Protein AF-A0A7V0PJA1-F1 (afdb_monomer_lite)

pLDDT: mean 74.34, std 15.91, range [35.59, 94.75]

Structure (mmCIF, N/CA/C/O backbone):
data_AF-A0A7V0PJA1-F1
#
_entry.id   AF-A0A7V0PJA1-F1
#
loop_
_atom_site.group_PDB
_atom_site.id
_atom_site.type_symbol
_atom_site.label_atom_id
_atom_site.label_alt_id
_atom_site.label_comp_id
_atom_site.label_asym_id
_atom_site.label_entity_id
_atom_site.label_seq_id
_atom_site.pdbx_PDB_ins_code
_atom_site.Cartn_x
_atom_site.Cartn_y
_atom_site.Cartn_z
_atom_site.occupancy
_atom_site.B_iso_or_equiv
_atom_site.auth_seq_id
_atom_site.auth_comp_id
_atom_site.auth_asym_id
_atom_site.auth_atom_id
_atom_site.pdbx_PDB_model_num
ATOM 1 N N . MET A 1 1 ? -6.563 -6.495 36.127 1.00 38.81 1 MET A N 1
ATOM 2 C CA . MET A 1 1 ? -6.729 -6.443 34.660 1.00 38.81 1 MET A CA 1
ATOM 3 C C . MET A 1 1 ? -5.418 -5.940 34.083 1.00 38.81 1 MET A C 1
ATOM 5 O O . MET A 1 1 ? -5.000 -4.868 34.495 1.00 38.81 1 MET A O 1
ATOM 9 N N . ARG A 1 2 ? -4.712 -6.745 33.277 1.00 35.59 2 ARG A N 1
ATOM 10 C CA . ARG A 1 2 ? -3.421 -6.382 32.663 1.00 35.59 2 ARG A CA 1
ATOM 11 C C . ARG A 1 2 ? -3.642 -6.077 31.177 1.00 35.59 2 ARG A C 1
ATOM 13 O O . ARG A 1 2 ? -4.212 -6.910 30.488 1.00 35.59 2 ARG A O 1
ATOM 20 N N . GLU A 1 3 ? -3.238 -4.863 30.809 1.00 42.50 3 GLU A N 1
ATOM 21 C CA . GLU A 1 3 ? -2.824 -4.293 29.511 1.00 42.50 3 GLU A CA 1
ATOM 22 C C . GLU A 1 3 ? -3.496 -4.726 28.188 1.00 42.50 3 GLU A C 1
ATOM 24 O O . GLU A 1 3 ? -3.282 -5.843 27.723 1.00 42.50 3 GLU A O 1
ATOM 29 N N . PRO A 1 4 ? -4.141 -3.781 27.467 1.00 45.22 4 PRO A N 1
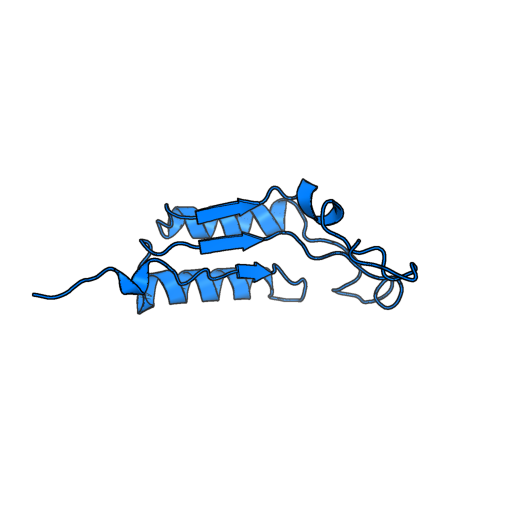ATOM 30 C CA . PRO A 1 4 ? -4.368 -3.866 26.023 1.00 45.22 4 PRO A CA 1
ATOM 31 C C . PRO A 1 4 ? -3.216 -3.251 25.186 1.00 45.22 4 PRO A C 1
ATOM 33 O O . PRO A 1 4 ? -3.417 -2.889 24.030 1.00 45.22 4 PRO A O 1
ATOM 36 N N . GLU A 1 5 ? -2.000 -3.110 25.730 1.00 43.09 5 GLU A N 1
ATOM 37 C CA . GLU A 1 5 ? -0.906 -2.371 25.065 1.00 43.09 5 GLU A CA 1
ATOM 38 C C . GLU A 1 5 ? -0.194 -3.138 23.933 1.00 43.09 5 GLU A C 1
ATOM 40 O O . GLU A 1 5 ? 0.514 -2.539 23.126 1.00 43.09 5 GLU A O 1
ATOM 45 N N . LEU A 1 6 ? -0.412 -4.449 23.800 1.00 40.72 6 LEU A N 1
ATOM 46 C CA . LEU A 1 6 ? 0.307 -5.279 22.821 1.00 40.72 6 LEU A CA 1
ATOM 47 C C . LEU A 1 6 ? -0.226 -5.194 21.379 1.00 40.72 6 LEU A C 1
ATOM 49 O O . LEU A 1 6 ? 0.460 -5.627 20.457 1.00 40.72 6 LEU A O 1
ATOM 53 N N . LEU A 1 7 ? -1.403 -4.603 21.147 1.00 43.19 7 LEU A N 1
ATOM 54 C CA . LEU A 1 7 ? -1.944 -4.398 19.790 1.00 43.19 7 LEU A CA 1
ATOM 55 C C . LEU A 1 7 ? -1.460 -3.090 19.131 1.00 43.19 7 LEU A C 1
ATOM 57 O O . LEU A 1 7 ? -1.710 -2.871 17.949 1.00 43.19 7 LEU A O 1
ATOM 61 N N . ARG A 1 8 ? -0.725 -2.237 19.863 1.00 41.16 8 ARG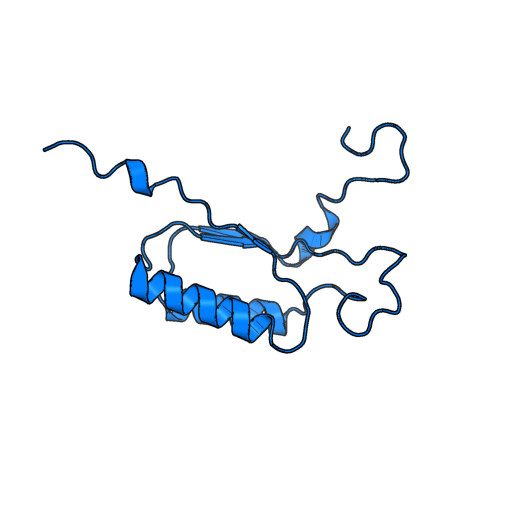 A N 1
ATOM 62 C CA . ARG A 1 8 ? -0.256 -0.913 19.402 1.00 41.16 8 ARG A CA 1
ATOM 63 C C . ARG A 1 8 ? 0.912 -0.932 18.410 1.00 41.16 8 ARG A C 1
ATOM 65 O O . ARG A 1 8 ? 1.270 0.122 17.898 1.00 41.16 8 ARG A O 1
ATOM 72 N N . PHE A 1 9 ? 1.503 -2.093 18.138 1.00 36.22 9 PHE A N 1
ATOM 73 C CA . PHE A 1 9 ? 2.760 -2.200 17.385 1.00 36.22 9 PHE A CA 1
ATOM 74 C C . PHE A 1 9 ? 2.692 -3.093 16.147 1.00 36.22 9 PHE A C 1
ATOM 76 O O . PHE A 1 9 ? 3.736 -3.442 15.597 1.00 36.22 9 PHE A O 1
ATOM 83 N N . ILE A 1 10 ? 1.500 -3.459 15.666 1.00 37.09 10 ILE A N 1
ATOM 84 C CA . ILE A 1 10 ? 1.424 -4.154 14.379 1.00 37.09 10 ILE A CA 1
ATOM 85 C C . ILE A 1 10 ? 1.373 -3.120 13.258 1.00 37.09 10 ILE A C 1
ATOM 87 O O . ILE A 1 10 ? 0.308 -2.714 12.804 1.00 37.09 10 ILE A O 1
ATOM 91 N N . GLN A 1 11 ? 2.555 -2.681 12.825 1.00 40.75 11 GLN A N 1
ATOM 92 C CA . GLN A 1 11 ? 2.708 -1.927 11.590 1.00 40.75 11 GLN A CA 1
ATOM 93 C C . GLN A 1 11 ? 2.479 -2.879 10.413 1.00 40.75 11 GLN A C 1
ATOM 95 O O . GLN A 1 11 ? 3.371 -3.629 10.015 1.00 40.75 11 GLN A O 1
ATOM 100 N N . TYR A 1 12 ? 1.277 -2.854 9.843 1.00 48.12 12 TYR A N 1
ATOM 101 C CA . TYR A 1 12 ? 1.044 -3.476 8.546 1.00 48.12 12 TYR A CA 1
ATOM 102 C C . TYR A 1 12 ? 1.513 -2.5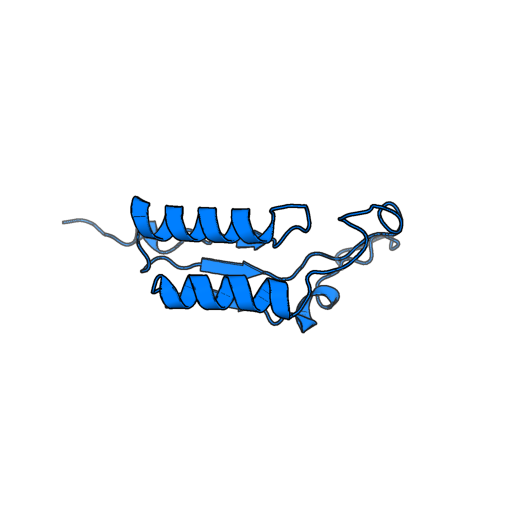13 7.456 1.00 48.12 12 TYR A C 1
ATOM 104 O O . TYR A 1 12 ? 0.844 -1.526 7.147 1.00 48.12 12 TYR A O 1
ATOM 112 N N . SER A 1 13 ? 2.696 -2.790 6.912 1.00 48.97 13 SER A N 1
ATOM 113 C CA . SER A 1 13 ? 3.247 -2.088 5.755 1.00 48.97 13 SER A CA 1
ATOM 114 C C . SER A 1 13 ? 2.766 -2.777 4.486 1.00 48.97 13 SER A C 1
ATOM 116 O O . SER A 1 13 ? 3.205 -3.884 4.170 1.00 48.97 13 SER A O 1
ATOM 118 N N . PHE A 1 14 ? 1.869 -2.131 3.746 1.00 57.06 14 PHE A N 1
ATOM 119 C CA . PHE A 1 14 ? 1.481 -2.603 2.421 1.00 57.06 14 PHE A CA 1
ATOM 120 C C . PHE A 1 14 ? 2.334 -1.909 1.375 1.00 57.06 14 PHE A C 1
ATOM 122 O O . PHE A 1 14 ? 2.235 -0.700 1.179 1.00 57.06 14 PHE A O 1
ATOM 129 N N . VAL A 1 15 ? 3.162 -2.690 0.684 1.00 52.34 15 VAL A N 1
ATOM 130 C CA . VAL A 1 15 ? 3.757 -2.252 -0.575 1.00 52.34 15 VAL A CA 1
ATOM 131 C C . VAL A 1 15 ? 2.676 -2.400 -1.634 1.00 52.34 15 VAL A C 1
ATOM 133 O O . VAL A 1 15 ? 2.227 -3.512 -1.916 1.00 52.34 15 VAL A O 1
ATOM 136 N N . LEU A 1 16 ? 2.249 -1.283 -2.216 1.00 55.78 16 LEU A N 1
ATOM 137 C CA . LEU A 1 16 ? 1.377 -1.298 -3.385 1.00 55.78 16 LEU A CA 1
ATOM 138 C C . LEU A 1 16 ? 2.160 -1.871 -4.572 1.00 55.78 16 LEU A C 1
ATOM 140 O O . LEU A 1 16 ? 2.882 -1.166 -5.278 1.00 55.78 16 LEU A O 1
ATOM 144 N N . LEU A 1 17 ? 2.064 -3.185 -4.752 1.00 51.16 17 LEU A N 1
ATOM 145 C CA . LEU A 1 17 ? 2.600 -3.875 -5.916 1.00 51.16 17 LEU A CA 1
ATOM 146 C C . LEU A 1 17 ? 1.664 -3.639 -7.109 1.00 51.16 17 LEU A C 1
ATOM 148 O O . LEU A 1 17 ? 0.455 -3.529 -6.943 1.00 51.16 17 LEU A O 1
ATOM 152 N N . ARG A 1 18 ? 2.211 -3.549 -8.327 1.00 59.44 18 ARG A N 1
ATOM 153 C CA . ARG A 1 18 ? 1.418 -3.543 -9.569 1.00 59.44 18 ARG A CA 1
ATOM 154 C C . ARG A 1 18 ? 1.201 -4.967 -10.079 1.00 59.44 18 ARG A C 1
ATOM 156 O O . ARG A 1 18 ? 2.072 -5.823 -9.964 1.00 59.44 18 ARG A O 1
ATOM 163 N N . GLY A 1 19 ? 0.048 -5.181 -10.703 1.00 57.84 19 GLY A N 1
ATOM 164 C CA . GLY A 1 19 ? -0.404 -6.437 -11.301 1.00 57.84 19 GLY A CA 1
ATOM 165 C C . GLY A 1 19 ? -1.901 -6.347 -11.591 1.00 57.84 19 GLY A C 1
ATOM 166 O O . GLY A 1 19 ? -2.575 -5.499 -11.001 1.00 57.84 19 GLY A O 1
ATOM 167 N N . ASP A 1 20 ? -2.428 -7.179 -12.490 1.00 59.41 20 ASP A N 1
ATOM 168 C CA . ASP A 1 20 ? -3.882 -7.279 -12.653 1.00 59.41 20 ASP A CA 1
ATOM 169 C C . ASP A 1 20 ? -4.501 -7.669 -11.303 1.00 59.41 20 ASP A C 1
ATOM 171 O O . ASP A 1 20 ? -4.102 -8.658 -10.688 1.00 59.41 20 ASP A O 1
ATOM 175 N N . GLY A 1 21 ? -5.425 -6.845 -10.806 1.00 72.75 21 GLY A N 1
ATOM 176 C CA . GLY A 1 21 ? -6.075 -7.055 -9.513 1.00 72.75 21 GLY A CA 1
ATOM 177 C C . GLY A 1 21 ? -5.279 -6.599 -8.288 1.00 72.75 21 GLY A C 1
ATOM 178 O O . GLY A 1 21 ? -5.683 -6.911 -7.172 1.00 72.75 21 GLY A O 1
ATOM 179 N N . ALA A 1 22 ? -4.154 -5.891 -8.432 1.00 79.00 22 ALA A N 1
ATOM 180 C CA . ALA A 1 22 ? -3.354 -5.508 -7.267 1.00 79.00 22 ALA A CA 1
ATOM 181 C C . ALA A 1 22 ? -4.019 -4.429 -6.392 1.00 79.00 22 ALA A C 1
ATOM 183 O O . ALA A 1 22 ? -3.990 -4.543 -5.168 1.00 79.00 22 ALA A O 1
ATOM 184 N N . VAL A 1 23 ? -4.690 -3.441 -7.000 1.00 83.50 23 VAL A N 1
ATOM 185 C CA . VAL A 1 23 ? -5.514 -2.460 -6.266 1.00 83.50 23 VAL A CA 1
ATOM 186 C C . VAL A 1 23 ? -6.657 -3.174 -5.548 1.00 83.50 23 VAL A C 1
ATOM 188 O O . VAL A 1 23 ? -6.913 -2.940 -4.370 1.00 83.50 23 VAL A O 1
ATOM 191 N N . GLU A 1 24 ? -7.315 -4.094 -6.244 1.00 87.81 24 GLU A N 1
ATOM 192 C CA . GLU A 1 24 ? -8.419 -4.893 -5.728 1.00 87.81 24 GLU A CA 1
ATOM 193 C C . GLU A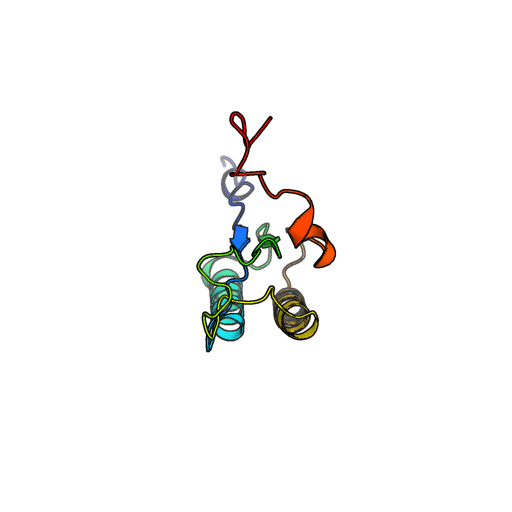 1 24 ? -7.964 -5.797 -4.575 1.00 87.81 24 GLU A C 1
ATOM 195 O O . GLU A 1 24 ? -8.689 -5.947 -3.594 1.00 87.81 24 GLU A O 1
ATOM 200 N N . ASN A 1 25 ? -6.747 -6.339 -4.643 1.00 86.75 25 ASN A N 1
ATOM 201 C CA . ASN A 1 25 ? -6.135 -7.106 -3.565 1.00 86.75 25 ASN A CA 1
ATOM 202 C C . ASN A 1 25 ? -5.847 -6.217 -2.347 1.00 86.75 25 ASN A C 1
ATOM 204 O O . ASN A 1 25 ? -6.254 -6.555 -1.239 1.00 86.75 25 ASN A O 1
ATOM 208 N N . SER A 1 26 ? -5.240 -5.039 -2.532 1.00 86.56 26 SER A N 1
ATOM 209 C CA . SER A 1 26 ? -5.030 -4.083 -1.434 1.00 86.56 26 SER A CA 1
ATOM 210 C C . SER A 1 26 ? -6.345 -3.693 -0.754 1.00 86.56 26 SER A C 1
ATOM 212 O O . SER A 1 26 ? -6.440 -3.730 0.472 1.00 86.56 26 SER A O 1
ATOM 214 N N . ILE A 1 27 ? -7.390 -3.416 -1.537 1.00 90.12 27 ILE A N 1
ATOM 215 C CA . ILE A 1 27 ? -8.746 -3.159 -1.034 1.00 90.12 27 ILE A CA 1
ATOM 216 C C . ILE A 1 27 ? -9.293 -4.370 -0.266 1.00 90.12 27 ILE A C 1
ATOM 218 O O . ILE A 1 27 ? -9.855 -4.215 0.819 1.00 90.12 27 ILE A O 1
ATOM 222 N N . ALA A 1 28 ? -9.129 -5.587 -0.789 1.00 91.44 28 ALA A N 1
ATOM 223 C CA . ALA A 1 28 ? -9.583 -6.806 -0.125 1.00 91.44 28 ALA A CA 1
ATOM 224 C C . ALA A 1 28 ? -8.874 -7.031 1.219 1.00 91.44 28 ALA A C 1
ATOM 226 O O . ALA A 1 28 ? -9.513 -7.445 2.193 1.00 91.44 28 ALA A O 1
ATOM 227 N N . VAL A 1 29 ? -7.582 -6.709 1.301 1.00 90.06 29 VAL A N 1
ATOM 228 C CA . VAL A 1 29 ? -6.838 -6.766 2.558 1.00 90.06 29 VAL A CA 1
ATOM 229 C C . VAL A 1 29 ? -7.343 -5.714 3.540 1.00 90.06 29 VAL A C 1
ATOM 231 O O . VAL A 1 29 ? -7.652 -6.078 4.671 1.00 90.06 29 VAL A O 1
ATOM 234 N N . LEU A 1 30 ? -7.529 -4.456 3.124 1.00 89.69 30 LEU A N 1
ATOM 235 C CA . LEU A 1 30 ? -8.105 -3.413 3.985 1.00 89.69 30 LEU A CA 1
ATOM 236 C C . LEU A 1 30 ? -9.474 -3.825 4.540 1.00 89.69 30 LEU A C 1
ATOM 238 O O . LEU A 1 30 ? -9.723 -3.704 5.738 1.00 89.69 30 LEU A O 1
ATOM 242 N N . ARG A 1 31 ? -10.342 -4.391 3.694 1.00 93.56 31 ARG A N 1
ATOM 243 C CA . ARG A 1 31 ? -11.649 -4.924 4.116 1.00 93.56 31 ARG A CA 1
ATOM 244 C C . ARG A 1 31 ? -11.516 -6.055 5.125 1.00 93.56 31 ARG A C 1
ATOM 246 O O . ARG A 1 31 ? -12.310 -6.133 6.057 1.00 93.56 31 ARG A O 1
ATOM 253 N N . THR A 1 32 ? -10.540 -6.937 4.934 1.00 91.88 32 THR A N 1
ATOM 254 C CA . THR A 1 32 ? -10.280 -8.048 5.856 1.00 91.88 32 THR A CA 1
ATOM 255 C C . THR A 1 32 ? -9.765 -7.527 7.193 1.00 91.88 32 THR A C 1
ATOM 257 O O . THR A 1 32 ? -10.276 -7.937 8.226 1.00 91.88 32 THR A O 1
ATOM 260 N N . LEU A 1 33 ? -8.838 -6.568 7.196 1.00 89.06 33 LEU A N 1
ATOM 261 C CA . LEU A 1 33 ? -8.335 -5.937 8.418 1.00 89.06 33 LEU A CA 1
ATOM 262 C C . LEU A 1 33 ? -9.442 -5.208 9.188 1.00 89.06 33 LEU A C 1
ATOM 264 O O . LEU A 1 33 ? -9.566 -5.389 10.396 1.00 89.06 33 LEU A O 1
ATOM 268 N N . ALA A 1 34 ? -10.278 -4.437 8.491 1.00 90.81 34 ALA A N 1
ATOM 269 C CA . ALA A 1 34 ? -11.392 -3.724 9.109 1.00 90.81 34 ALA A CA 1
ATOM 270 C C . ALA A 1 34 ? -12.435 -4.684 9.705 1.00 90.81 34 ALA A C 1
ATOM 272 O O . ALA A 1 34 ? -12.997 -4.398 10.759 1.00 90.81 34 ALA A O 1
ATOM 273 N N . ARG A 1 35 ? -12.694 -5.820 9.038 1.00 93.88 35 ARG A N 1
ATOM 274 C CA . ARG A 1 35 ? -13.694 -6.812 9.464 1.00 93.88 35 ARG A CA 1
ATOM 275 C C . ARG A 1 35 ? -13.200 -7.727 10.581 1.00 93.88 35 ARG A C 1
ATOM 277 O O . ARG A 1 35 ? -13.948 -7.988 11.514 1.00 93.88 35 ARG A O 1
ATOM 284 N N . GLU A 1 36 ? -11.991 -8.262 10.443 1.00 92.62 36 GLU A N 1
ATOM 285 C CA . GLU A 1 36 ? -11.469 -9.326 11.311 1.00 92.62 36 GLU A CA 1
ATOM 286 C C . GLU A 1 36 ? -10.645 -8.784 12.483 1.00 92.62 36 GLU A C 1
ATOM 288 O O . GLU A 1 36 ? -10.488 -9.478 13.484 1.00 92.62 36 GLU A O 1
ATOM 293 N N . ILE A 1 37 ? -10.090 -7.571 12.361 1.00 89.38 37 ILE A N 1
ATOM 294 C CA . ILE A 1 37 ? -9.236 -6.973 13.392 1.00 89.38 37 ILE A CA 1
ATOM 295 C C . ILE A 1 37 ? -9.920 -5.750 14.003 1.00 89.38 37 ILE A C 1
ATOM 297 O O . ILE A 1 37 ? -10.469 -5.853 15.094 1.00 89.38 37 ILE A O 1
ATOM 301 N N . SER A 1 38 ? -9.852 -4.595 13.340 1.00 87.69 38 SER A N 1
ATOM 302 C CA . SER A 1 38 ? -10.503 -3.334 13.726 1.00 87.69 38 SER A CA 1
ATOM 303 C C . SER A 1 38 ? -9.997 -2.214 12.806 1.00 87.69 38 SER A C 1
ATOM 305 O O . SER A 1 38 ? -8.817 -2.229 12.449 1.00 87.69 38 SER A O 1
ATOM 307 N N . PRO A 1 39 ? -10.815 -1.205 12.461 1.00 87.31 39 PRO A N 1
ATOM 308 C CA . PRO A 1 39 ? -10.330 0.018 11.819 1.00 87.31 39 PRO A CA 1
ATOM 309 C C . PRO A 1 39 ? -9.481 0.910 12.748 1.00 87.31 39 PRO A C 1
ATOM 311 O O . PRO A 1 39 ? -8.819 1.831 12.279 1.00 87.31 39 PRO A O 1
ATOM 314 N N . GLU A 1 40 ? -9.454 0.642 14.059 1.00 87.25 40 GLU A N 1
ATOM 315 C CA . GLU A 1 40 ? -8.656 1.413 15.024 1.00 87.25 40 GLU A CA 1
ATOM 316 C C . GLU A 1 40 ? -7.161 1.056 15.012 1.00 87.25 40 GLU A C 1
ATOM 318 O O . GLU A 1 40 ? -6.367 1.748 15.652 1.00 87.25 40 GLU A O 1
ATOM 323 N N . ILE A 1 41 ? -6.757 -0.005 14.303 1.00 83.75 41 ILE A N 1
ATOM 324 C CA . ILE A 1 41 ? -5.344 -0.383 14.191 1.00 83.75 41 ILE A CA 1
ATOM 325 C C . ILE A 1 41 ? -4.545 0.654 13.398 1.00 83.75 41 ILE A C 1
ATOM 327 O O . ILE A 1 41 ? -5.071 1.353 12.535 1.00 83.75 41 ILE A O 1
ATOM 331 N N . TYR A 1 42 ? -3.239 0.693 13.648 1.00 81.69 42 TYR A N 1
ATOM 332 C CA . TYR A 1 42 ? -2.322 1.520 12.875 1.00 81.69 42 TYR A CA 1
ATOM 333 C C . TYR A 1 42 ? -1.963 0.830 11.558 1.00 81.69 42 TYR A C 1
ATOM 335 O O . TYR A 1 42 ? -1.423 -0.277 11.559 1.00 81.69 42 TYR A O 1
ATOM 343 N N . ILE A 1 43 ? -2.203 1.502 10.433 1.00 80.69 43 ILE A N 1
ATOM 344 C CA . ILE A 1 43 ? -1.782 1.025 9.109 1.00 80.69 43 ILE A CA 1
ATOM 345 C C . ILE A 1 43 ? -0.736 1.951 8.489 1.00 80.69 43 ILE A C 1
ATOM 347 O O . ILE A 1 43 ? -0.709 3.153 8.750 1.00 80.69 43 ILE A O 1
ATOM 351 N N . SER A 1 44 ? 0.141 1.405 7.647 1.00 80.56 44 SER A N 1
ATOM 352 C CA . SER A 1 44 ? 1.035 2.219 6.828 1.00 80.56 44 SER A CA 1
ATOM 353 C C . SER A 1 44 ? 0.862 1.876 5.355 1.00 80.56 44 SER A C 1
ATOM 355 O O . SER A 1 44 ? 1.130 0.754 4.919 1.00 80.56 44 SER A O 1
ATOM 357 N N . LEU A 1 45 ? 0.390 2.860 4.590 1.00 78.31 45 LEU A N 1
ATOM 358 C CA . LEU A 1 45 ? 0.201 2.748 3.148 1.00 78.31 45 LEU A CA 1
ATOM 359 C C . LEU A 1 45 ? 1.434 3.327 2.456 1.00 78.31 45 LEU A C 1
ATOM 361 O O . LEU A 1 45 ? 1.708 4.525 2.556 1.00 78.31 45 LEU A O 1
ATOM 365 N N . MET A 1 46 ? 2.197 2.457 1.789 1.00 75.69 46 MET A N 1
ATOM 366 C CA . MET A 1 46 ? 3.488 2.799 1.199 1.00 75.69 46 MET A CA 1
ATOM 367 C C . MET A 1 46 ? 3.447 2.710 -0.328 1.00 75.69 46 MET A C 1
ATOM 369 O O . MET A 1 46 ? 3.091 1.685 -0.915 1.00 75.69 46 MET A O 1
ATOM 373 N N . ALA A 1 47 ? 3.903 3.779 -0.977 1.00 72.69 47 ALA A N 1
ATOM 374 C CA . ALA A 1 47 ? 4.025 3.900 -2.427 1.00 72.69 47 ALA A CA 1
ATOM 375 C C . ALA A 1 47 ? 5.494 3.773 -2.884 1.00 72.69 47 ALA A C 1
ATOM 377 O O . ALA A 1 47 ? 5.999 4.614 -3.617 1.00 72.69 47 ALA A O 1
ATOM 378 N N . GLN A 1 48 ? 6.215 2.747 -2.415 1.00 71.19 48 GLN A N 1
ATOM 379 C CA . GLN A 1 48 ? 7.682 2.648 -2.566 1.00 71.19 48 GLN A CA 1
ATOM 380 C C . GLN A 1 48 ? 8.162 1.748 -3.713 1.00 71.19 48 GLN A C 1
ATOM 382 O O . GLN A 1 48 ? 9.362 1.532 -3.872 1.00 71.19 48 GLN A O 1
ATOM 387 N N . TYR A 1 49 ? 7.254 1.191 -4.516 1.00 76.62 49 TYR A N 1
ATOM 388 C CA . TYR A 1 49 ? 7.668 0.363 -5.643 1.00 76.62 49 TYR A CA 1
ATOM 389 C C . TYR A 1 49 ? 8.367 1.207 -6.715 1.00 76.62 49 TYR A C 1
ATOM 391 O O . TYR A 1 49 ? 7.775 2.154 -7.235 1.00 76.62 49 TYR A O 1
ATOM 399 N N . HIS A 1 50 ? 9.585 0.813 -7.095 1.00 77.06 50 HIS A N 1
ATOM 400 C CA . HIS A 1 50 ? 10.331 1.421 -8.192 1.00 77.06 50 HIS A CA 1
ATOM 401 C C . HIS A 1 50 ? 10.800 0.350 -9.189 1.00 77.06 50 HIS A C 1
ATOM 403 O O . HIS A 1 50 ? 11.442 -0.623 -8.781 1.00 77.06 50 HIS A O 1
ATOM 409 N N . PRO A 1 51 ? 10.493 0.494 -10.491 1.00 79.25 51 PRO A N 1
ATOM 410 C CA . PRO A 1 51 ? 10.911 -0.470 -11.499 1.00 79.25 51 PRO A CA 1
ATOM 411 C C . PRO A 1 51 ? 12.437 -0.475 -11.649 1.00 79.25 51 PRO A C 1
ATOM 413 O O . PRO A 1 51 ? 13.071 0.570 -11.776 1.00 79.25 51 PRO A O 1
ATOM 416 N N . THR A 1 52 ? 13.033 -1.664 -11.677 1.00 83.75 52 THR A N 1
ATOM 417 C CA . THR A 1 52 ? 14.470 -1.853 -11.918 1.00 83.75 52 THR A CA 1
ATOM 418 C C . THR A 1 52 ? 14.742 -2.180 -13.393 1.00 83.75 52 THR A C 1
ATOM 420 O O . THR A 1 52 ? 13.831 -2.618 -14.107 1.00 83.75 52 THR A O 1
ATOM 423 N N . PRO A 1 53 ? 15.985 -2.015 -13.895 1.00 83.38 53 PRO A N 1
ATOM 424 C CA . PRO A 1 53 ? 16.307 -2.301 -15.295 1.00 83.38 53 PRO A CA 1
ATOM 425 C C . PRO A 1 53 ? 15.842 -3.682 -15.809 1.00 83.38 53 PRO A C 1
ATOM 427 O O . PRO A 1 53 ? 15.317 -3.728 -16.924 1.00 83.38 53 PRO A O 1
ATOM 430 N N . PRO A 1 54 ? 15.926 -4.785 -15.030 1.00 86.38 54 PRO A N 1
ATOM 431 C CA . PRO A 1 54 ? 15.440 -6.101 -15.458 1.00 86.38 54 PRO A CA 1
ATOM 432 C C . PRO A 1 54 ? 13.935 -6.182 -15.750 1.00 86.38 54 PRO A C 1
ATOM 434 O O . PRO A 1 54 ? 13.516 -7.023 -16.539 1.00 86.38 54 PRO A O 1
ATOM 437 N N . VAL A 1 55 ? 13.112 -5.324 -15.137 1.00 84.06 55 VAL A N 1
ATOM 438 C CA . VAL A 1 55 ? 11.644 -5.352 -15.286 1.00 84.06 55 VAL A CA 1
ATOM 439 C C . VAL A 1 55 ? 11.110 -4.247 -16.196 1.00 84.06 55 VAL A C 1
ATOM 441 O O . VAL A 1 55 ? 9.899 -4.090 -16.337 1.00 84.06 55 VAL A O 1
ATOM 444 N N . ARG A 1 56 ? 11.992 -3.504 -16.876 1.00 83.06 56 ARG A N 1
ATOM 445 C CA . ARG A 1 56 ? 11.621 -2.358 -17.722 1.00 83.06 56 ARG A CA 1
ATOM 446 C C . ARG A 1 56 ? 10.639 -2.707 -18.849 1.00 83.06 56 ARG A C 1
ATOM 448 O O . ARG A 1 56 ? 9.855 -1.855 -19.246 1.00 83.06 56 ARG A O 1
ATOM 455 N N . THR A 1 57 ? 10.668 -3.934 -19.365 1.00 86.62 57 THR A N 1
ATOM 456 C CA . THR A 1 57 ? 9.737 -4.422 -20.402 1.00 86.62 57 THR A CA 1
ATOM 457 C C . THR A 1 57 ? 8.633 -5.319 -19.844 1.00 86.62 57 THR A C 1
ATOM 459 O O . THR A 1 57 ? 7.807 -5.819 -20.605 1.00 86.62 57 THR A O 1
ATOM 462 N N . HIS A 1 58 ? 8.596 -5.533 -18.526 1.00 84.00 58 HIS A N 1
ATOM 463 C CA . HIS A 1 58 ? 7.586 -6.374 -17.905 1.00 84.00 58 HIS A CA 1
ATOM 464 C C . HIS A 1 58 ? 6.211 -5.693 -18.009 1.00 84.00 58 HIS A C 1
ATOM 466 O O . HIS A 1 58 ? 6.091 -4.515 -17.656 1.00 84.00 58 HIS A O 1
ATOM 472 N N . PRO A 1 59 ? 5.151 -6.402 -18.436 1.00 80.12 59 PRO A N 1
ATOM 473 C CA . PRO A 1 59 ? 3.845 -5.793 -18.708 1.00 80.12 59 PRO A CA 1
ATOM 474 C C . PRO A 1 59 ? 3.239 -5.082 -17.489 1.00 80.12 59 PRO A C 1
ATOM 476 O O . PRO A 1 59 ? 2.570 -4.062 -17.624 1.00 80.12 59 PRO A O 1
ATOM 479 N N . THR A 1 60 ? 3.516 -5.582 -16.284 1.00 75.88 60 THR A N 1
ATOM 480 C CA . THR A 1 60 ? 2.930 -5.067 -15.035 1.00 75.88 60 THR A CA 1
ATOM 481 C C . THR A 1 60 ? 3.928 -4.387 -14.098 1.00 75.88 60 THR A C 1
ATOM 483 O O . THR A 1 60 ? 3.522 -3.554 -13.295 1.00 75.88 60 THR A O 1
ATOM 486 N N . LEU A 1 61 ? 5.227 -4.681 -14.219 1.00 81.00 61 LEU A N 1
ATOM 487 C CA . LEU A 1 61 ? 6.273 -4.263 -13.271 1.00 81.00 61 LEU A CA 1
ATOM 488 C C . LEU A 1 61 ? 7.152 -3.125 -13.823 1.00 81.00 61 LEU A C 1
ATOM 490 O O . LEU A 1 61 ? 8.119 -2.709 -13.206 1.00 81.00 61 LEU A O 1
ATOM 494 N N . SER A 1 62 ? 6.834 -2.596 -15.002 1.00 82.50 62 SER A N 1
ATOM 495 C CA . SER A 1 62 ? 7.652 -1.586 -15.689 1.00 82.50 62 SER A CA 1
ATOM 496 C C . SER A 1 62 ? 7.398 -0.139 -15.255 1.00 82.50 62 SER A C 1
ATOM 498 O O . SER A 1 62 ? 8.102 0.760 -15.712 1.00 82.50 62 SER A O 1
ATOM 500 N N . ARG A 1 63 ? 6.412 0.119 -14.385 1.00 80.31 63 ARG A N 1
ATOM 501 C CA . ARG A 1 63 ? 6.111 1.465 -13.866 1.00 80.31 63 ARG A CA 1
ATOM 502 C C . ARG A 1 63 ? 5.719 1.439 -12.394 1.00 80.31 63 ARG A C 1
ATOM 504 O O . ARG A 1 63 ? 5.224 0.428 -11.896 1.00 80.31 63 ARG A O 1
ATOM 511 N N . THR A 1 64 ? 5.858 2.586 -11.742 1.00 78.12 64 THR A N 1
ATOM 512 C CA . THR A 1 64 ? 5.285 2.857 -10.419 1.00 78.12 64 THR A CA 1
ATOM 513 C C . THR A 1 64 ? 3.751 2.896 -10.478 1.00 78.12 64 THR A C 1
ATOM 515 O O . THR A 1 64 ? 3.154 2.944 -11.562 1.00 78.12 64 THR A O 1
ATOM 518 N N . ILE A 1 65 ? 3.095 2.843 -9.318 1.00 79.12 65 ILE A N 1
ATOM 519 C CA . ILE A 1 65 ? 1.640 3.035 -9.211 1.00 79.12 65 ILE A CA 1
ATOM 520 C C . ILE A 1 65 ? 1.228 4.429 -9.715 1.00 79.12 65 ILE A C 1
ATOM 522 O O . ILE A 1 65 ? 2.000 5.384 -9.608 1.00 79.12 65 ILE A O 1
ATOM 526 N N . THR A 1 66 ? 0.037 4.552 -10.301 1.00 82.19 66 THR A N 1
ATOM 527 C CA . THR A 1 66 ? -0.509 5.854 -10.712 1.00 82.19 66 THR A CA 1
ATOM 528 C C . THR A 1 66 ? -1.148 6.581 -9.526 1.00 82.19 66 THR A C 1
ATOM 530 O O . THR A 1 66 ? -1.557 5.927 -8.563 1.00 82.19 66 THR A O 1
ATOM 533 N N . PRO A 1 67 ? -1.319 7.915 -9.610 1.00 82.81 67 PRO A N 1
ATOM 534 C CA . PRO A 1 67 ? -2.103 8.664 -8.629 1.00 82.81 67 PRO A CA 1
ATOM 535 C C . PRO A 1 67 ? -3.506 8.083 -8.432 1.00 82.81 67 PRO A C 1
ATOM 537 O O . PRO A 1 67 ? -3.914 7.846 -7.308 1.00 82.81 67 PRO A O 1
ATOM 540 N N . THR A 1 68 ? -4.198 7.726 -9.516 1.00 84.75 68 THR A N 1
ATOM 541 C CA . THR A 1 68 ? -5.549 7.151 -9.441 1.00 84.75 68 THR A CA 1
ATOM 542 C C . THR A 1 68 ? -5.581 5.782 -8.758 1.00 84.75 68 THR A C 1
ATOM 544 O O . THR A 1 68 ? -6.507 5.484 -8.012 1.00 84.75 68 THR A O 1
ATOM 547 N N . GLU A 1 69 ? -4.593 4.915 -9.008 1.00 83.38 69 GLU A N 1
ATOM 548 C CA . GLU A 1 69 ? -4.488 3.619 -8.316 1.00 83.38 69 GLU A CA 1
ATOM 549 C C . GLU A 1 69 ? -4.260 3.816 -6.813 1.00 83.38 69 GLU A C 1
ATOM 551 O O . GLU A 1 69 ? -4.834 3.093 -6.003 1.00 83.38 69 GLU A O 1
ATOM 556 N N . TYR A 1 70 ? -3.445 4.807 -6.459 1.00 82.75 70 TYR A N 1
ATOM 557 C CA . TYR A 1 70 ? -3.149 5.176 -5.084 1.00 82.75 70 TYR A CA 1
ATOM 558 C C . TYR A 1 70 ? -4.374 5.762 -4.362 1.00 82.75 70 TYR A C 1
ATOM 560 O O . TYR A 1 70 ? -4.750 5.271 -3.298 1.00 82.75 70 TYR A O 1
ATOM 568 N N . GLU A 1 71 ? -5.043 6.740 -4.976 1.00 86.00 71 GLU A N 1
ATOM 569 C CA . GLU A 1 71 ? -6.266 7.379 -4.470 1.00 86.00 71 GLU A CA 1
ATOM 570 C C . GLU A 1 71 ? -7.364 6.350 -4.193 1.00 86.00 71 GLU A C 1
ATOM 572 O O . GLU A 1 71 ? -7.920 6.335 -3.103 1.00 86.00 71 GLU A O 1
ATOM 577 N N . ARG A 1 72 ? -7.595 5.390 -5.100 1.00 88.38 72 ARG A N 1
ATOM 578 C CA . ARG A 1 72 ? -8.591 4.321 -4.887 1.00 88.38 72 ARG A CA 1
ATOM 579 C C . ARG A 1 72 ? -8.369 3.519 -3.602 1.00 88.38 72 ARG A C 1
ATOM 581 O O . ARG A 1 72 ? -9.335 3.046 -3.006 1.00 88.38 72 ARG A O 1
ATOM 588 N N . VAL A 1 73 ? -7.114 3.300 -3.209 1.00 87.12 73 VAL A N 1
ATOM 589 C CA . VAL A 1 73 ? -6.785 2.569 -1.976 1.00 87.12 73 VAL A CA 1
ATOM 590 C C . VAL A 1 73 ? -6.948 3.470 -0.754 1.00 87.12 73 VAL A C 1
ATOM 592 O O . VAL A 1 73 ? -7.442 3.000 0.271 1.00 87.12 73 VAL A O 1
ATOM 595 N N . LEU A 1 74 ? -6.577 4.750 -0.862 1.00 86.50 74 LEU A N 1
ATOM 596 C CA . LEU A 1 74 ? -6.794 5.736 0.198 1.00 86.50 74 LEU A CA 1
ATOM 597 C C . LEU A 1 74 ? -8.279 5.941 0.492 1.00 86.50 74 LEU A C 1
ATOM 599 O O . LEU A 1 74 ? -8.680 5.822 1.647 1.00 86.50 74 LEU A O 1
ATOM 603 N N . ASP A 1 75 ? -9.086 6.158 -0.545 1.00 91.00 75 ASP A N 1
ATOM 604 C CA . ASP A 1 75 ? -10.531 6.358 -0.431 1.00 91.00 75 ASP A CA 1
ATOM 605 C C . ASP A 1 75 ? -11.191 5.169 0.273 1.00 91.00 75 ASP A C 1
ATOM 607 O O . ASP A 1 75 ? -12.076 5.325 1.111 1.00 91.00 75 ASP A O 1
ATOM 611 N N . GLU A 1 76 ? -10.748 3.950 -0.038 1.00 92.19 76 GLU A N 1
ATOM 612 C CA . GLU A 1 76 ? -11.257 2.754 0.620 1.00 92.19 76 GLU A CA 1
ATOM 613 C C . GLU A 1 76 ? -10.826 2.673 2.089 1.00 92.19 76 GLU A C 1
ATOM 615 O O . GLU A 1 76 ? -11.638 2.291 2.935 1.00 92.19 76 GLU A O 1
ATOM 620 N N . ALA A 1 77 ? -9.576 3.019 2.408 1.00 89.00 77 ALA A N 1
ATOM 621 C CA . ALA A 1 77 ? -9.100 3.050 3.786 1.00 89.00 77 ALA A CA 1
ATOM 622 C C . ALA A 1 77 ? -9.894 4.070 4.623 1.00 89.00 77 ALA A C 1
ATOM 624 O O . ALA A 1 77 ? -10.353 3.743 5.720 1.00 89.00 77 ALA A O 1
ATOM 625 N N . GLU A 1 78 ? -10.137 5.260 4.071 1.00 90.31 78 GLU A N 1
ATOM 626 C CA . GLU A 1 78 ? -10.967 6.296 4.688 1.00 90.31 78 GLU A CA 1
ATOM 627 C C . GLU A 1 78 ? -12.413 5.815 4.866 1.00 90.31 78 GLU A C 1
ATOM 629 O O . GLU A 1 78 ? -12.969 5.881 5.964 1.00 90.31 78 GLU A O 1
ATOM 634 N N . ARG A 1 79 ? -13.010 5.224 3.823 1.00 94.75 79 ARG A N 1
ATOM 635 C CA . ARG A 1 79 ? -14.378 4.682 3.856 1.00 94.75 79 ARG A CA 1
ATOM 636 C C . ARG A 1 79 ? -14.555 3.570 4.894 1.00 94.75 79 ARG A C 1
ATOM 638 O O . ARG A 1 79 ? -15.650 3.400 5.430 1.00 94.75 79 ARG A O 1
ATOM 645 N N . LEU A 1 80 ? -13.514 2.777 5.146 1.00 93.75 80 LEU A N 1
ATOM 646 C CA . LEU A 1 80 ? -13.504 1.722 6.164 1.00 93.75 80 LEU A CA 1
ATOM 647 C C . LEU A 1 80 ? -13.252 2.256 7.583 1.00 93.75 80 LEU A C 1
ATOM 649 O O . LEU A 1 80 ? -13.407 1.497 8.538 1.00 93.75 80 LEU A O 1
ATOM 653 N N . GLY A 1 81 ? -12.918 3.541 7.729 1.00 92.44 81 GLY A N 1
ATOM 654 C CA . GLY A 1 81 ? -12.728 4.203 9.016 1.00 92.44 81 GLY A CA 1
ATOM 655 C C . GLY A 1 81 ? -11.321 4.072 9.596 1.00 92.44 81 GLY A C 1
ATOM 656 O O . GLY A 1 81 ? -11.160 4.264 10.799 1.00 92.44 81 GLY A O 1
ATOM 657 N N . PHE A 1 82 ? -10.305 3.750 8.786 1.00 88.00 82 PHE A N 1
ATOM 658 C CA . PHE A 1 82 ? -8.919 3.769 9.257 1.00 88.00 82 PHE A CA 1
ATOM 659 C C . PHE A 1 82 ? -8.466 5.213 9.496 1.00 88.00 82 PHE A C 1
ATOM 661 O O . PHE A 1 82 ? -8.310 5.989 8.557 1.00 88.00 82 PHE A O 1
ATOM 668 N N . THR A 1 83 ? -8.237 5.571 10.759 1.00 81.94 83 THR A N 1
ATOM 669 C CA . THR A 1 83 ? -7.846 6.933 11.174 1.00 81.94 83 THR A CA 1
ATOM 670 C C . THR A 1 83 ? -6.430 7.016 11.741 1.00 81.94 83 THR A C 1
ATOM 672 O O . THR A 1 83 ? -5.878 8.109 11.871 1.00 81.94 83 THR A O 1
ATOM 675 N N . HIS A 1 84 ? -5.819 5.874 12.063 1.00 77.56 84 HIS A N 1
ATOM 676 C CA . HIS A 1 84 ? -4.486 5.793 12.651 1.00 77.56 84 HIS A CA 1
ATOM 677 C C . HIS A 1 84 ? -3.496 5.220 11.640 1.00 77.56 84 HIS A C 1
ATOM 679 O O . HIS A 1 84 ? -3.656 4.099 11.155 1.00 77.56 84 HIS A O 1
ATOM 685 N N . GLY A 1 85 ? -2.440 5.968 11.321 1.00 72.38 85 GLY A N 1
ATOM 686 C CA . GLY A 1 85 ? -1.458 5.469 10.373 1.00 72.38 85 GLY A CA 1
ATOM 687 C C . GLY A 1 85 ? -0.505 6.498 9.800 1.00 72.38 85 GLY A C 1
ATOM 688 O O . GLY A 1 85 ? -0.567 7.687 10.106 1.00 72.38 85 GLY A O 1
ATOM 689 N N . PHE A 1 86 ? 0.372 5.999 8.935 1.00 70.69 86 PHE A N 1
ATOM 690 C CA . PHE A 1 86 ? 1.281 6.805 8.130 1.00 70.69 86 PHE A CA 1
ATOM 691 C C . PHE A 1 86 ? 0.958 6.587 6.658 1.00 70.69 86 PHE A C 1
ATOM 693 O O . PHE A 1 86 ? 1.069 5.469 6.146 1.00 70.69 86 PHE A O 1
ATOM 700 N N . ILE A 1 87 ? 0.570 7.666 5.991 1.00 67.12 87 ILE A N 1
ATOM 701 C CA . ILE A 1 87 ? 0.301 7.701 4.559 1.00 67.12 87 ILE A CA 1
ATOM 702 C C . ILE A 1 87 ? 1.512 8.355 3.899 1.00 67.12 87 ILE A C 1
ATOM 704 O O . ILE A 1 87 ? 1.854 9.492 4.218 1.00 67.12 87 ILE A O 1
ATOM 708 N N . GLN A 1 88 ? 2.191 7.626 3.017 1.00 65.75 88 GLN A N 1
ATOM 709 C CA . GLN A 1 88 ? 3.367 8.144 2.330 1.00 65.75 88 GLN A CA 1
ATOM 710 C C . GLN A 1 88 ? 2.979 8.781 0.998 1.00 65.75 88 GLN A C 1
ATOM 712 O O . GLN A 1 88 ? 2.327 8.143 0.179 1.00 65.75 88 GLN A O 1
ATOM 717 N N . GLU A 1 89 ? 3.435 10.006 0.734 1.00 67.44 89 GLU A N 1
ATOM 718 C CA . GLU A 1 89 ? 3.171 10.640 -0.558 1.00 67.44 89 GLU A CA 1
ATOM 719 C C . GLU A 1 89 ? 3.729 9.822 -1.726 1.00 67.44 89 GLU A C 1
ATOM 721 O O . GLU A 1 89 ? 4.847 9.303 -1.661 1.00 67.44 89 GLU A O 1
ATOM 726 N N . LEU A 1 90 ? 2.980 9.789 -2.831 1.00 63.88 90 LEU A N 1
ATOM 727 C CA . LEU A 1 90 ? 3.352 9.131 -4.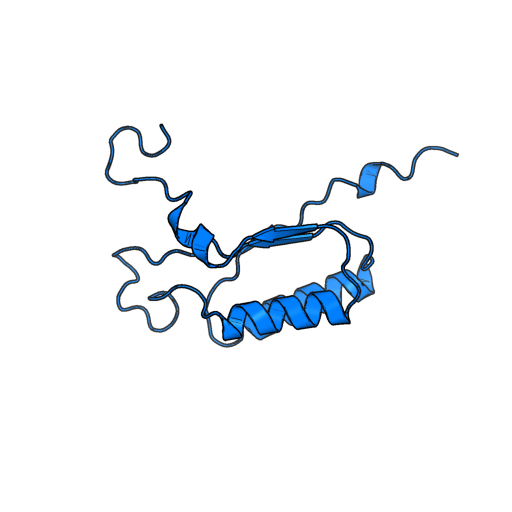088 1.00 63.88 90 LEU A CA 1
ATOM 728 C C . LEU A 1 90 ? 4.740 9.562 -4.605 1.00 63.88 90 LEU A C 1
ATOM 730 O O . LEU A 1 90 ? 5.467 8.772 -5.205 1.00 63.88 90 LEU A O 1
ATOM 734 N N . SER A 1 91 ? 5.122 10.812 -4.332 1.00 64.38 91 SER A N 1
ATOM 735 C CA . SER A 1 91 ? 6.427 11.408 -4.647 1.00 64.38 91 SER A CA 1
ATOM 736 C C . SER A 1 91 ? 7.605 10.710 -3.948 1.00 64.38 91 SER A C 1
ATOM 738 O O . SER A 1 91 ? 8.748 10.827 -4.388 1.00 64.38 91 SER A O 1
ATOM 740 N N . SER A 1 92 ? 7.349 9.935 -2.891 1.00 59.53 92 SER A N 1
ATOM 741 C CA . SER A 1 92 ? 8.388 9.320 -2.063 1.00 59.53 92 SER A CA 1
ATOM 742 C C . SER A 1 92 ? 9.011 8.058 -2.655 1.00 59.53 92 SER A C 1
ATOM 744 O O . SER A 1 92 ? 9.999 7.567 -2.107 1.00 59.53 92 SER A O 1
ATOM 746 N N . ALA A 1 93 ? 8.476 7.533 -3.763 1.00 58.53 93 ALA A N 1
ATOM 747 C CA . ALA A 1 93 ? 8.972 6.316 -4.410 1.00 58.53 93 ALA A CA 1
ATOM 748 C C . ALA A 1 93 ? 10.467 6.382 -4.787 1.00 58.53 93 ALA A C 1
ATOM 750 O O . ALA A 1 93 ? 11.105 5.345 -4.940 1.00 58.53 93 ALA A O 1
ATOM 751 N N . GLY A 1 94 ? 11.026 7.591 -4.943 1.00 59.72 94 GLY A N 1
ATOM 752 C CA . GLY A 1 94 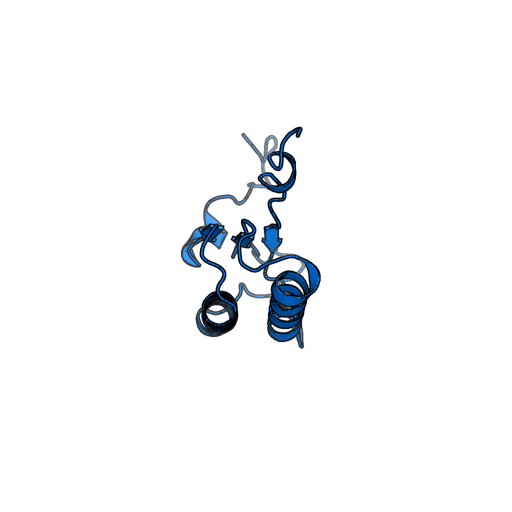? 12.442 7.819 -5.247 1.00 59.72 94 GLY A CA 1
ATOM 753 C C . GLY A 1 94 ? 13.337 8.138 -4.045 1.00 59.72 94 GLY A C 1
ATOM 754 O O . GLY A 1 94 ? 14.555 8.109 -4.185 1.00 59.72 94 GLY A O 1
ATOM 755 N N . ASN A 1 95 ? 12.773 8.435 -2.870 1.00 60.25 95 ASN A N 1
ATOM 756 C CA . ASN A 1 95 ? 13.524 9.058 -1.769 1.00 60.25 95 ASN A CA 1
ATOM 757 C C . ASN A 1 95 ? 14.329 8.072 -0.909 1.00 60.25 95 ASN A C 1
ATOM 759 O O . ASN A 1 95 ? 15.209 8.493 -0.166 1.00 60.25 95 ASN A O 1
ATOM 763 N N . TYR A 1 96 ? 14.043 6.772 -1.008 1.00 63.38 96 TYR A N 1
ATOM 764 C CA . TYR A 1 96 ? 14.668 5.730 -0.184 1.00 63.38 96 TYR A CA 1
ATOM 765 C C . TYR A 1 96 ? 15.262 4.593 -1.020 1.00 63.38 96 TYR A C 1
ATOM 767 O O . TYR A 1 96 ? 15.391 3.476 -0.529 1.00 63.38 96 TYR A O 1
ATOM 775 N N . LEU A 1 97 ? 15.584 4.851 -2.291 1.00 69.12 97 LEU A N 1
ATOM 776 C CA . LEU A 1 97 ? 16.158 3.838 -3.173 1.00 69.12 97 LEU A CA 1
ATOM 777 C C . LEU A 1 97 ? 17.656 3.671 -2.891 1.00 69.12 97 LEU A C 1
ATOM 779 O O . LEU A 1 97 ? 18.416 4.612 -3.129 1.00 69.12 97 LEU A O 1
ATOM 783 N N . PRO A 1 98 ? 18.100 2.486 -2.434 1.00 71.62 98 PRO A N 1
ATOM 784 C CA . PRO A 1 98 ? 19.519 2.177 -2.347 1.00 71.62 98 PRO A CA 1
ATOM 785 C C . PRO A 1 98 ? 20.132 2.197 -3.747 1.00 71.62 98 PRO A C 1
ATOM 787 O O . PRO A 1 98 ? 19.559 1.661 -4.703 1.00 71.62 98 PRO A O 1
ATOM 790 N N . GLU A 1 99 ? 21.322 2.775 -3.880 1.00 76.62 99 GLU A N 1
ATOM 791 C CA . GLU A 1 99 ? 22.044 2.752 -5.148 1.00 76.62 99 GLU A CA 1
ATOM 792 C C . GLU A 1 99 ? 22.799 1.424 -5.253 1.00 76.62 99 GLU A C 1
ATOM 794 O O . GLU A 1 99 ? 23.999 1.345 -5.007 1.00 76.62 99 GLU A O 1
ATOM 799 N N . PHE A 1 100 ? 22.077 0.359 -5.622 1.00 76.31 100 PHE A N 1
ATOM 800 C CA . PHE A 1 100 ? 22.585 -1.022 -5.715 1.00 76.31 100 PHE A CA 1
ATOM 801 C C . PHE A 1 100 ? 23.778 -1.212 -6.669 1.00 76.31 100 PHE A C 1
ATOM 803 O O . PHE A 1 100 ? 24.374 -2.284 -6.696 1.00 76.31 100 PHE A O 1
ATOM 810 N N . MET A 1 101 ? 24.128 -0.183 -7.445 1.00 75.25 101 MET A N 1
ATOM 811 C CA . MET A 1 101 ? 25.313 -0.156 -8.305 1.00 75.25 101 MET A CA 1
ATOM 812 C C . MET A 1 101 ? 26.588 0.302 -7.571 1.00 75.25 101 MET A C 1
ATOM 814 O O . MET A 1 101 ? 27.669 0.232 -8.152 1.00 75.25 101 MET A O 1
ATOM 818 N N . ARG A 1 102 ? 26.490 0.790 -6.327 1.00 77.56 102 ARG A N 1
ATOM 819 C CA . ARG A 1 102 ? 27.642 1.179 -5.497 1.00 77.56 102 ARG A CA 1
ATOM 820 C C . ARG A 1 102 ? 28.162 0.004 -4.673 1.00 77.56 102 ARG A C 1
ATOM 822 O O . ARG A 1 102 ? 27.420 -0.909 -4.334 1.00 77.56 102 ARG A O 1
ATOM 829 N N . GLU A 1 103 ? 29.427 0.102 -4.266 1.00 81.25 103 GLU A N 1
ATOM 830 C CA . GLU A 1 103 ? 30.070 -0.846 -3.345 1.00 81.25 103 GLU A CA 1
ATOM 831 C C . GLU A 1 103 ? 29.413 -0.855 -1.954 1.00 81.25 103 GLU A C 1
ATOM 833 O O . GLU A 1 103 ? 29.234 -1.918 -1.367 1.00 81.25 103 GLU A O 1
ATOM 838 N N . ASN A 1 104 ? 28.975 0.313 -1.466 1.00 80.31 104 ASN A N 1
ATOM 839 C CA . ASN A 1 104 ? 28.103 0.417 -0.299 1.00 80.31 104 ASN A CA 1
ATOM 840 C C . ASN A 1 104 ? 26.749 1.040 -0.694 1.00 80.31 104 ASN A C 1
ATOM 842 O O . ASN A 1 104 ? 26.625 2.268 -0.730 1.00 80.31 104 ASN A O 1
ATOM 846 N N . PRO A 1 105 ? 25.743 0.220 -1.044 1.00 74.56 105 PRO A N 1
ATOM 847 C CA . PRO A 1 105 ? 24.487 0.700 -1.617 1.00 74.56 105 PRO A CA 1
ATOM 848 C C . PRO A 1 105 ? 23.532 1.338 -0.600 1.00 74.56 105 PRO A C 1
ATOM 850 O O . PRO A 1 105 ? 22.589 2.015 -1.007 1.00 74.56 105 PRO A O 1
ATOM 853 N N . PHE A 1 106 ? 23.776 1.147 0.700 1.00 78.06 106 PHE A N 1
ATOM 854 C CA . PHE A 1 106 ? 22.917 1.636 1.784 1.00 78.06 106 PHE A CA 1
ATOM 855 C C . PHE A 1 106 ? 23.504 2.818 2.574 1.00 78.06 106 PHE A C 1
ATOM 857 O O . PHE A 1 106 ? 22.786 3.395 3.391 1.00 78.06 106 PHE A O 1
ATOM 864 N N . GLY A 1 107 ? 24.755 3.212 2.300 1.00 64.06 107 GLY A N 1
ATOM 865 C CA . GLY A 1 107 ? 25.486 4.210 3.095 1.00 64.06 107 GLY A CA 1
ATOM 866 C C . GLY A 1 107 ? 26.313 3.602 4.216 1.00 64.06 107 GLY A C 1
ATOM 867 O O . GLY A 1 107 ? 25.928 2.545 4.759 1.00 64.06 107 GLY A O 1
#

Radius of gyration: 16.29 Å; chains: 1; bounding box: 44×21×55 Å

Foldseek 3Di:
DDDPPVQQPPEAEDAQAWDVCSLVVLLVVLVCCCPVPNLAGEYEYDQQQDADPVCCVPPTRNDGDDPVSLVSSVVSNVVSPNDHYHYDDNVCNPVQFFPVVDPGRRD

Sequence (107 aa):
MREPELLRFIQYSFVLLRGDGAVENSIAVLRTLAREISPEIYISLMAQYHPTPPVRTHPTLSRTITPTEYERVLDEAERLGFTHGFIQELSSAGNYLPEFMRENPFG

Secondary structure (DSSP, 8-state):
---SGGGTT--EEEE---STTHHHHHHHHHHHHHHHT-TTS-EEEE------GGGTT-TTTSSPPPHHHHHHHHHHHHHTT--SEEEPPGGGGGTT---TTSSSTT-